Protein AF-A0A075H5M7-F1 (afdb_monomer)

Structure (mmCIF, N/CA/C/O backbone):
data_AF-A0A075H5M7-F1
#
_entry.id   AF-A0A075H5M7-F1
#
loop_
_atom_site.group_PDB
_atom_site.id
_atom_site.type_symbol
_atom_site.label_atom_id
_atom_site.label_alt_id
_atom_site.label_comp_id
_atom_site.label_asym_id
_atom_site.label_entity_id
_atom_site.label_seq_id
_atom_site.pdbx_PDB_ins_code
_atom_site.Cartn_x
_atom_site.Cartn_y
_atom_site.Cartn_z
_atom_site.occupancy
_atom_site.B_iso_or_equiv
_atom_site.auth_seq_id
_atom_site.auth_comp_id
_atom_site.auth_asym_id
_atom_site.auth_atom_id
_atom_site.pdbx_PDB_model_num
ATOM 1 N N . MET A 1 1 ? 10.494 4.338 -20.794 1.00 68.56 1 MET A N 1
ATOM 2 C CA . MET A 1 1 ? 11.417 4.439 -19.646 1.00 68.56 1 MET A CA 1
ATOM 3 C C . MET A 1 1 ? 11.895 3.070 -19.159 1.00 68.56 1 MET A C 1
ATOM 5 O O . MET A 1 1 ? 13.095 2.882 -19.141 1.00 68.56 1 MET A O 1
ATOM 9 N N . VAL A 1 2 ? 11.029 2.088 -18.852 1.00 75.06 2 VAL A N 1
ATOM 10 C CA . VAL A 1 2 ? 11.493 0.697 -18.584 1.00 75.06 2 VAL A CA 1
ATOM 11 C C . VAL A 1 2 ? 11.646 -0.125 -19.873 1.00 75.06 2 VAL A C 1
ATOM 13 O O . VAL A 1 2 ? 12.665 -0.773 -20.071 1.00 75.06 2 VAL A O 1
ATOM 16 N N . LYS A 1 3 ? 10.699 0.004 -20.815 1.00 78.38 3 LYS A N 1
ATOM 17 C CA . LYS A 1 3 ? 10.726 -0.681 -22.128 1.00 78.38 3 LYS A CA 1
ATOM 18 C C . LYS A 1 3 ? 11.953 -0.371 -23.002 1.00 78.38 3 LYS A C 1
ATOM 20 O O . LYS A 1 3 ? 12.208 -1.078 -23.962 1.00 78.38 3 LYS A O 1
ATOM 25 N N . SER A 1 4 ? 12.677 0.707 -22.703 1.00 86.69 4 SER A N 1
ATOM 26 C CA . SER A 1 4 ? 13.911 1.094 -23.399 1.00 86.69 4 SER A CA 1
ATOM 27 C C . SER A 1 4 ? 15.150 0.351 -22.891 1.00 86.69 4 SER A C 1
ATOM 29 O O . SER A 1 4 ? 16.217 0.522 -23.464 1.00 86.69 4 SER A O 1
ATOM 31 N N . ILE A 1 5 ? 15.026 -0.425 -21.808 1.00 90.00 5 ILE A N 1
ATOM 32 C CA . ILE A 1 5 ? 16.120 -1.197 -21.208 1.00 90.00 5 ILE A CA 1
ATOM 33 C C . ILE A 1 5 ? 16.051 -2.647 -21.694 1.00 90.00 5 ILE A C 1
ATOM 35 O O . ILE A 1 5 ? 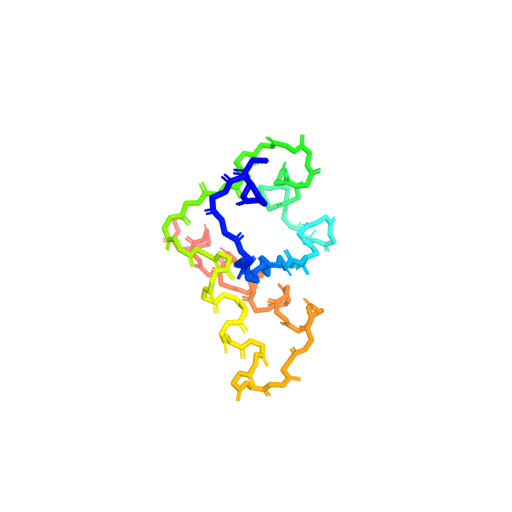17.024 -3.161 -22.232 1.00 90.00 5 ILE A O 1
ATOM 39 N N . SER A 1 6 ? 14.905 -3.302 -21.494 1.00 89.00 6 SER A N 1
ATOM 40 C CA . SER A 1 6 ? 14.618 -4.670 -21.938 1.00 89.00 6 SER A CA 1
ATOM 41 C C . SER A 1 6 ? 13.127 -4.976 -21.725 1.00 89.00 6 SER A C 1
ATOM 43 O O . SER A 1 6 ? 12.388 -4.147 -21.177 1.00 89.00 6 SER A O 1
ATOM 45 N N . ASP A 1 7 ? 12.685 -6.165 -22.129 1.00 91.38 7 ASP A N 1
ATOM 46 C CA . ASP A 1 7 ? 11.363 -6.695 -21.800 1.00 91.38 7 ASP A CA 1
ATOM 47 C C . ASP A 1 7 ? 11.320 -7.147 -20.332 1.00 91.38 7 ASP A C 1
ATOM 49 O O . ASP A 1 7 ? 11.593 -8.296 -19.985 1.00 91.38 7 ASP A O 1
ATOM 53 N N . ILE A 1 8 ? 11.069 -6.185 -19.443 1.00 92.31 8 ILE A N 1
ATOM 54 C CA . ILE A 1 8 ? 11.033 -6.382 -17.993 1.00 92.31 8 ILE A CA 1
ATOM 55 C C . ILE A 1 8 ? 9.590 -6.188 -17.517 1.00 92.31 8 ILE A C 1
ATOM 57 O O . ILE A 1 8 ? 9.016 -5.117 -17.756 1.00 92.31 8 ILE A O 1
ATOM 61 N N . PRO A 1 9 ? 8.995 -7.166 -16.807 1.00 88.81 9 PRO A N 1
ATOM 62 C CA . PRO A 1 9 ? 7.653 -7.018 -16.270 1.00 88.81 9 PRO A CA 1
ATOM 63 C C . PRO A 1 9 ? 7.621 -5.915 -15.209 1.00 88.81 9 PRO A C 1
ATOM 65 O O . PRO A 1 9 ? 8.407 -5.907 -14.261 1.00 88.81 9 PRO A O 1
ATOM 68 N N . VAL A 1 10 ? 6.674 -4.991 -15.358 1.00 91.06 10 VAL A N 1
ATOM 69 C CA . VAL A 1 10 ? 6.416 -3.923 -14.389 1.00 91.06 10 VAL A CA 1
ATOM 70 C C . VAL A 1 10 ? 5.113 -4.236 -13.676 1.00 91.06 10 VAL A C 1
ATOM 72 O O . VAL A 1 10 ? 4.054 -4.300 -14.297 1.00 91.06 10 VAL A O 1
ATOM 75 N N . LEU A 1 11 ? 5.201 -4.419 -12.364 1.00 92.12 11 LEU A N 1
ATOM 76 C CA . LEU A 1 11 ? 4.051 -4.644 -11.501 1.00 92.12 11 LEU A CA 1
AT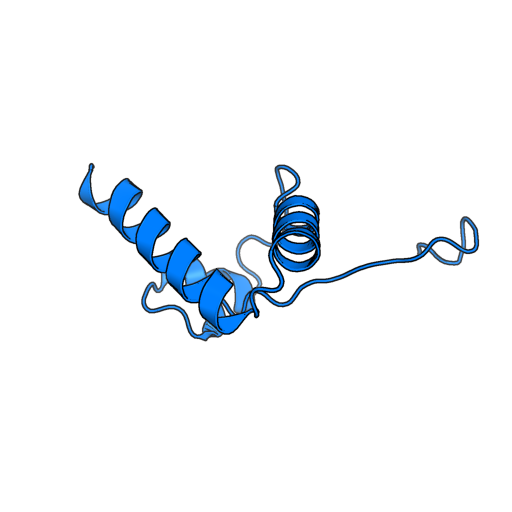OM 77 C C . LEU A 1 11 ? 3.741 -3.363 -10.732 1.00 92.12 11 LEU A C 1
ATOM 79 O O . LEU A 1 11 ? 4.642 -2.679 -10.251 1.00 92.12 11 LEU A O 1
ATOM 83 N N . SER A 1 12 ? 2.456 -3.058 -10.602 1.00 91.94 12 SER A N 1
ATOM 84 C CA . SER A 1 12 ? 1.957 -1.947 -9.798 1.00 91.94 12 SER A CA 1
ATOM 85 C C . SER A 1 12 ? 0.803 -2.433 -8.932 1.00 91.94 12 SER A C 1
ATOM 87 O O . SER A 1 12 ? 0.120 -3.401 -9.272 1.00 91.94 12 SER A O 1
ATOM 89 N N . ILE A 1 13 ? 0.601 -1.769 -7.800 1.00 91.38 13 ILE A N 1
ATOM 90 C CA . ILE A 1 13 ? -0.442 -2.090 -6.837 1.00 91.38 13 ILE A CA 1
ATOM 91 C C . ILE A 1 13 ? -1.208 -0.828 -6.473 1.00 91.38 13 ILE A C 1
ATOM 93 O O . ILE A 1 13 ? -0.608 0.192 -6.145 1.00 91.38 13 ILE A O 1
ATOM 97 N N . ASN A 1 14 ? -2.539 -0.919 -6.492 1.00 93.44 14 ASN A N 1
ATOM 98 C CA . ASN A 1 14 ? -3.397 0.079 -5.869 1.00 93.44 14 ASN A CA 1
ATOM 99 C C . ASN A 1 14 ? -3.838 -0.420 -4.472 1.00 93.44 14 ASN A C 1
ATOM 101 O O . ASN A 1 14 ? -4.698 -1.308 -4.390 1.00 93.44 14 ASN A O 1
ATOM 105 N N . PRO A 1 15 ? -3.270 0.124 -3.378 1.00 92.81 15 PRO A N 1
ATOM 106 C CA . PRO A 1 15 ? -3.681 -0.181 -2.004 1.00 92.81 15 PRO A CA 1
ATOM 107 C C . PRO A 1 15 ? -4.990 0.499 -1.569 1.00 92.81 15 PRO A C 1
ATOM 109 O O . PRO A 1 15 ? -5.451 0.234 -0.462 1.00 92.81 15 PRO A O 1
ATOM 112 N N . ARG A 1 16 ? -5.599 1.337 -2.421 1.00 95.00 16 ARG A N 1
ATOM 113 C CA . ARG A 1 16 ? -6.846 2.079 -2.173 1.00 95.00 16 ARG A CA 1
ATOM 114 C C . ARG A 1 16 ? -6.773 3.066 -1.006 1.00 95.00 16 ARG A C 1
ATOM 116 O O . ARG A 1 16 ? -7.722 3.196 -0.237 1.00 95.00 16 ARG A O 1
ATOM 123 N N . LEU A 1 17 ? -5.646 3.756 -0.840 1.00 94.81 17 LEU A N 1
ATOM 124 C CA . LEU A 1 17 ? -5.468 4.699 0.274 1.00 94.81 17 LEU A CA 1
ATOM 125 C C . LEU A 1 17 ? -6.448 5.879 0.221 1.00 94.81 17 LEU A C 1
ATOM 127 O O . LEU A 1 17 ? -6.738 6.467 1.259 1.00 94.81 17 LEU A O 1
ATOM 131 N N . GLU A 1 18 ? -7.014 6.178 -0.949 1.00 94.69 18 GLU A N 1
ATOM 132 C CA . GLU A 1 18 ? -8.105 7.139 -1.136 1.00 94.69 18 GLU A CA 1
ATOM 133 C C . GLU A 1 18 ? -9.339 6.813 -0.282 1.00 94.69 18 GLU A C 1
ATOM 135 O O . GLU A 1 18 ? -10.040 7.729 0.146 1.00 94.69 18 GLU A O 1
ATOM 140 N N . ASP A 1 19 ? -9.557 5.530 0.017 1.00 96.62 19 ASP A N 1
ATOM 141 C CA . ASP A 1 19 ? -10.679 5.035 0.815 1.00 96.62 19 ASP A CA 1
ATOM 142 C C . ASP A 1 19 ? -10.333 4.905 2.313 1.00 96.62 19 ASP A C 1
ATOM 144 O O . ASP A 1 19 ? -11.168 4.460 3.106 1.00 96.62 19 ASP A O 1
ATOM 148 N N . SER A 1 20 ? -9.101 5.240 2.720 1.00 96.19 20 SER A N 1
ATOM 149 C CA . SER A 1 20 ? -8.672 5.167 4.122 1.00 96.19 20 SER A CA 1
ATOM 150 C C . SER A 1 20 ? -9.511 6.088 5.004 1.00 96.19 20 SER A C 1
ATOM 152 O O . SER A 1 20 ? -9.972 7.144 4.568 1.00 96.19 20 SER A O 1
ATOM 154 N N . LYS A 1 21 ? -9.640 5.744 6.289 1.00 95.31 21 LYS A N 1
ATOM 155 C CA . LYS A 1 21 ? -10.238 6.619 7.311 1.00 95.31 21 LYS A CA 1
ATOM 156 C C . LYS A 1 21 ? -9.337 7.789 7.714 1.00 95.31 21 LYS A C 1
ATOM 158 O O . LYS A 1 21 ? -9.853 8.781 8.230 1.00 95.31 21 LYS A O 1
ATOM 163 N N . PHE A 1 22 ? -8.038 7.725 7.428 1.00 94.44 22 PHE A N 1
ATOM 164 C CA . PHE A 1 22 ? -7.053 8.712 7.868 1.00 94.44 22 PHE A CA 1
ATOM 165 C C . PHE A 1 22 ? -6.661 9.675 6.744 1.00 94.44 22 PHE A C 1
ATOM 167 O O . PHE A 1 22 ? -6.234 9.251 5.670 1.00 94.44 22 PHE A O 1
ATOM 174 N N . ASP A 1 23 ? -6.732 10.984 7.008 1.00 92.44 23 ASP A N 1
ATOM 175 C CA . ASP A 1 23 ? -6.334 12.015 6.037 1.00 92.44 23 ASP A CA 1
ATOM 176 C C . ASP A 1 23 ? -4.879 11.879 5.584 1.00 92.44 23 ASP A C 1
ATOM 178 O O . ASP A 1 23 ? -4.588 12.039 4.398 1.00 92.44 23 ASP A O 1
ATOM 182 N N . GLY A 1 24 ? -3.977 11.520 6.505 1.00 91.00 24 GLY A N 1
ATOM 183 C CA . GLY A 1 24 ? -2.560 11.319 6.199 1.00 91.00 24 GLY A CA 1
ATOM 184 C C . GLY A 1 24 ? -2.314 10.212 5.171 1.00 91.00 24 GLY A C 1
ATOM 185 O O . GLY A 1 24 ? -1.410 10.336 4.350 1.00 91.00 24 GLY A O 1
ATOM 186 N N . LEU A 1 25 ? -3.146 9.166 5.161 1.00 93.50 25 LEU A N 1
ATOM 187 C CA . LEU A 1 25 ? -3.081 8.100 4.159 1.00 93.50 25 LEU A CA 1
ATOM 188 C C . LEU A 1 25 ? -3.763 8.516 2.851 1.00 93.50 25 LEU A C 1
ATOM 190 O O . LEU A 1 25 ? -3.186 8.328 1.782 1.00 93.50 25 LEU A O 1
ATOM 194 N N . ARG A 1 26 ? -4.932 9.172 2.913 1.00 94.31 26 ARG A N 1
ATOM 195 C CA . ARG A 1 26 ? -5.622 9.698 1.716 1.00 94.31 26 ARG A CA 1
ATOM 196 C C . ARG A 1 26 ? -4.776 10.699 0.922 1.00 94.31 26 ARG A C 1
ATOM 198 O O . ARG A 1 26 ? -4.975 10.855 -0.282 1.00 94.31 26 ARG A O 1
ATOM 205 N N . ALA A 1 27 ? -3.836 11.386 1.572 1.00 91.12 27 ALA A N 1
ATOM 206 C CA . ALA A 1 27 ? -2.929 12.329 0.923 1.00 91.12 27 ALA A CA 1
ATOM 207 C C . ALA A 1 27 ? -2.055 11.679 -0.174 1.00 91.12 27 ALA A C 1
ATOM 209 O O . ALA A 1 27 ? -1.757 12.341 -1.173 1.00 91.12 27 ALA A O 1
ATOM 210 N N . TYR A 1 28 ? -1.741 10.381 -0.061 1.00 88.62 28 TYR A N 1
ATOM 211 C CA . TYR A 1 28 ? -0.960 9.627 -1.055 1.00 88.62 28 TYR A CA 1
ATOM 212 C C . TYR A 1 28 ? -1.643 9.611 -2.424 1.00 88.62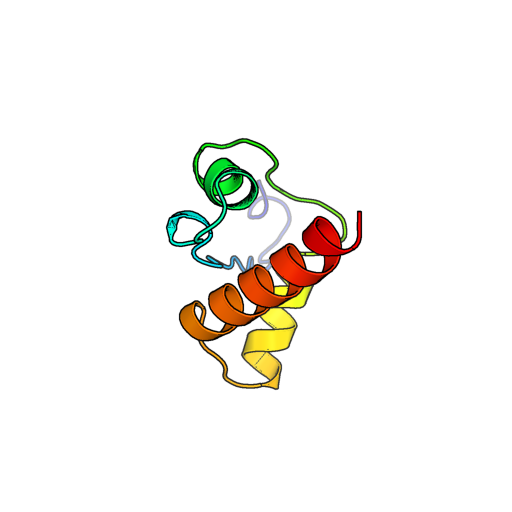 28 TYR A C 1
ATOM 214 O O . TYR A 1 28 ? -1.006 9.863 -3.449 1.00 88.62 28 TYR A O 1
ATOM 222 N N . SER A 1 29 ? -2.967 9.446 -2.452 1.00 81.94 29 SER A N 1
ATOM 223 C CA . SER A 1 29 ? -3.748 9.464 -3.695 1.00 81.94 29 SER A CA 1
ATOM 224 C C . SER A 1 29 ? -3.869 10.867 -4.310 1.00 81.94 29 SER A C 1
ATOM 226 O O . SER A 1 29 ? -4.242 11.002 -5.472 1.00 81.94 29 SER A O 1
ATOM 228 N N . LYS A 1 30 ? -3.513 11.924 -3.5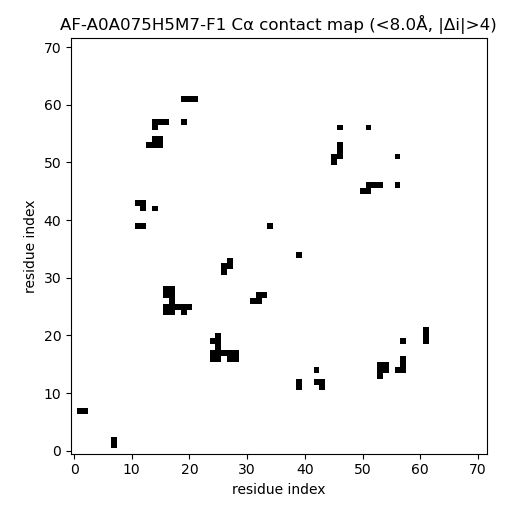64 1.00 80.62 30 LYS A N 1
ATOM 229 C CA . LYS A 1 30 ? -3.441 13.317 -4.044 1.00 80.62 30 LYS A CA 1
ATOM 230 C C . LYS A 1 30 ? -2.032 13.714 -4.509 1.00 80.62 30 LYS A C 1
ATOM 232 O O . LYS A 1 30 ? -1.796 14.878 -4.817 1.00 80.62 30 LYS A O 1
ATOM 237 N N . GLY A 1 31 ? -1.098 12.762 -4.559 1.00 74.31 31 GLY A N 1
ATOM 238 C CA . GLY A 1 31 ? 0.277 12.975 -5.013 1.00 74.31 31 GLY A CA 1
ATOM 239 C C . GLY A 1 31 ? 1.269 13.366 -3.913 1.00 74.31 31 GLY A C 1
ATOM 240 O O . GLY A 1 31 ? 2.431 13.626 -4.237 1.00 74.31 31 GLY A O 1
ATOM 241 N N . PHE A 1 32 ? 0.850 13.380 -2.641 1.00 64.94 32 PHE A N 1
ATOM 242 C CA . PHE A 1 32 ? 1.723 13.635 -1.492 1.00 64.94 32 PHE A CA 1
ATOM 243 C C . PHE A 1 32 ? 2.315 12.331 -0.966 1.00 64.94 32 PHE A C 1
ATOM 245 O O . PHE A 1 32 ? 1.573 11.508 -0.459 1.00 64.94 32 PHE A O 1
ATOM 252 N N . VAL A 1 33 ? 3.645 12.188 -1.010 1.00 61.34 33 VAL A N 1
ATOM 253 C CA . VAL A 1 33 ? 4.368 10.940 -0.696 1.00 61.34 33 VAL A CA 1
ATOM 254 C C . VAL A 1 33 ? 3.957 9.820 -1.656 1.00 61.34 33 VAL A C 1
ATOM 256 O O . VAL A 1 33 ? 2.827 9.353 -1.664 1.00 61.34 33 VAL A O 1
ATOM 259 N N . LYS A 1 34 ? 4.869 9.411 -2.541 1.00 63.25 34 LYS A N 1
ATOM 260 C CA . LYS A 1 34 ? 4.543 8.408 -3.566 1.00 63.25 34 LYS A CA 1
ATOM 261 C C . LYS A 1 34 ? 5.127 7.051 -3.212 1.00 63.25 34 LYS A C 1
ATOM 263 O O . LYS A 1 34 ? 4.389 6.084 -3.075 1.00 63.25 34 LYS A O 1
ATOM 268 N N . GLU A 1 35 ? 6.447 6.980 -3.049 1.00 63.75 35 GLU A N 1
ATOM 269 C CA . GLU A 1 35 ? 7.168 5.707 -2.984 1.00 63.75 35 GLU A CA 1
ATOM 270 C C . GLU A 1 35 ? 8.404 5.780 -2.072 1.00 63.75 35 GLU A C 1
ATOM 272 O O . GLU A 1 35 ? 8.965 6.853 -1.852 1.00 63.75 35 GLU A O 1
ATOM 277 N N . GLY A 1 36 ? 8.822 4.627 -1.538 1.00 75.94 36 GLY A N 1
ATOM 278 C CA . GLY A 1 36 ? 10.000 4.480 -0.678 1.00 75.94 36 GLY A CA 1
ATOM 279 C C . GLY A 1 36 ? 10.015 3.149 0.084 1.00 75.94 36 GLY A C 1
ATOM 280 O O . GLY A 1 36 ? 8.989 2.478 0.198 1.00 75.94 36 GLY A O 1
ATOM 281 N N . VAL A 1 37 ? 11.190 2.746 0.586 1.00 84.31 37 VAL A N 1
ATOM 282 C CA . VAL A 1 37 ? 11.398 1.592 1.500 1.00 84.31 37 VAL A CA 1
ATOM 283 C C . VAL A 1 37 ? 10.851 0.242 0.981 1.00 84.31 37 VAL A C 1
ATOM 285 O O . VAL A 1 37 ? 10.589 -0.678 1.746 1.00 84.31 37 VAL A O 1
ATOM 288 N N . GLY A 1 38 ? 10.645 0.095 -0.333 1.00 89.06 38 GLY A N 1
ATOM 289 C CA . GLY A 1 38 ? 10.116 -1.145 -0.917 1.00 89.06 38 GLY A CA 1
ATOM 290 C C . GLY A 1 38 ? 8.649 -1.449 -0.572 1.00 89.06 38 GLY A C 1
ATOM 291 O O . GLY A 1 38 ? 8.236 -2.611 -0.632 1.00 89.06 38 GLY A O 1
ATOM 292 N N . ALA A 1 39 ? 7.844 -0.432 -0.235 1.00 91.38 39 ALA A N 1
ATOM 293 C CA . ALA A 1 39 ? 6.441 -0.611 0.152 1.00 91.38 39 ALA A CA 1
ATOM 294 C C . ALA A 1 39 ? 5.601 -1.306 -0.939 1.00 91.38 39 ALA A C 1
ATOM 296 O O . ALA A 1 39 ? 4.899 -2.275 -0.654 1.00 91.38 39 ALA A O 1
ATOM 297 N N . GLY A 1 40 ? 5.715 -0.868 -2.200 1.00 92.62 40 GLY A N 1
ATOM 298 C CA . GLY A 1 40 ? 4.971 -1.447 -3.327 1.00 92.62 40 GLY A CA 1
ATOM 299 C C . GLY A 1 40 ? 5.248 -2.940 -3.524 1.00 92.62 40 GLY A C 1
ATOM 300 O O . GLY A 1 40 ? 4.318 -3.744 -3.569 1.00 92.62 40 GLY A O 1
ATOM 301 N N . GLY A 1 41 ? 6.528 -3.321 -3.554 1.00 94.25 41 GL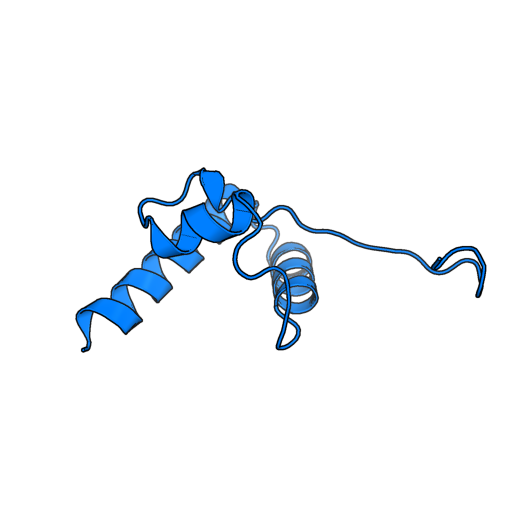Y A N 1
ATOM 302 C CA . GLY A 1 41 ? 6.945 -4.720 -3.690 1.00 94.25 41 GLY A CA 1
ATOM 303 C C . GLY A 1 41 ? 6.479 -5.591 -2.524 1.00 94.25 41 GLY A C 1
ATOM 304 O O . GLY A 1 41 ? 5.975 -6.690 -2.743 1.00 94.25 41 GLY A O 1
ATOM 305 N N . SER A 1 42 ? 6.562 -5.076 -1.295 1.00 95.12 42 SER A N 1
ATOM 306 C CA . SER A 1 42 ? 6.094 -5.785 -0.096 1.00 95.12 42 SER A CA 1
ATOM 307 C C . SER A 1 42 ? 4.582 -6.019 -0.117 1.00 95.12 42 SER A C 1
ATOM 309 O O . SER A 1 42 ? 4.117 -7.114 0.203 1.00 95.12 42 SER A O 1
ATOM 311 N N . MET A 1 43 ? 3.802 -5.020 -0.542 1.00 95.75 43 MET A N 1
ATOM 312 C CA . MET A 1 43 ? 2.352 -5.165 -0.684 1.00 95.75 43 MET A CA 1
ATOM 313 C C . MET A 1 43 ? 1.991 -6.181 -1.778 1.00 95.75 43 MET A C 1
ATOM 315 O O . MET A 1 43 ? 1.146 -7.044 -1.540 1.00 95.75 43 MET A O 1
ATOM 319 N N . ILE A 1 44 ? 2.666 -6.137 -2.934 1.00 95.81 44 ILE A N 1
ATOM 320 C CA . ILE A 1 44 ? 2.488 -7.125 -4.012 1.00 95.81 44 ILE A CA 1
ATOM 321 C C . ILE A 1 44 ? 2.801 -8.535 -3.498 1.00 95.81 44 ILE A C 1
ATOM 323 O O . ILE A 1 44 ? 1.980 -9.438 -3.647 1.00 95.81 44 ILE A O 1
ATOM 327 N N . ALA A 1 45 ? 3.949 -8.722 -2.842 1.00 96.12 45 ALA A N 1
ATOM 328 C CA . ALA A 1 45 ? 4.355 -10.013 -2.295 1.00 96.12 45 ALA A CA 1
ATOM 329 C C . ALA A 1 45 ? 3.345 -10.549 -1.267 1.00 96.12 45 ALA A C 1
ATOM 331 O O . ALA A 1 45 ? 3.014 -11.732 -1.292 1.00 96.12 45 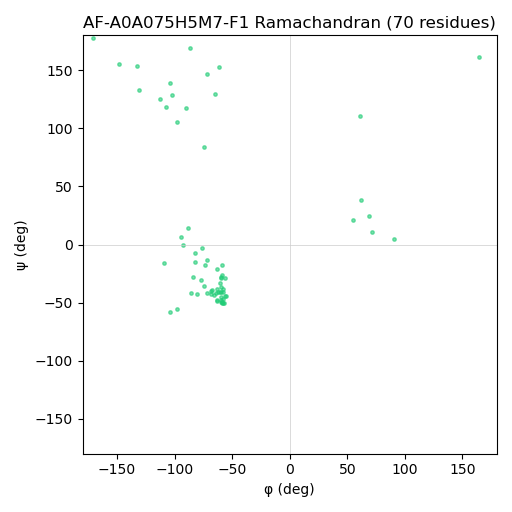ALA A O 1
ATOM 332 N N . SER A 1 46 ? 2.815 -9.682 -0.399 1.00 95.88 46 SER A N 1
ATOM 333 C CA . SER A 1 46 ? 1.799 -10.047 0.593 1.00 95.88 46 SER A CA 1
ATOM 334 C C . SER A 1 46 ? 0.500 -10.524 -0.059 1.00 95.88 46 SER A C 1
ATOM 336 O O . SER A 1 46 ? 0.005 -11.600 0.286 1.00 95.88 46 SER A O 1
ATOM 338 N N . ILE A 1 47 ? -0.020 -9.783 -1.045 1.00 95.94 47 ILE A N 1
ATOM 339 C CA . ILE A 1 47 ? -1.224 -10.177 -1.793 1.00 95.94 47 ILE A CA 1
ATOM 340 C C . ILE A 1 47 ? -1.004 -11.516 -2.500 1.00 95.94 47 ILE A C 1
ATOM 342 O O . ILE A 1 47 ? -1.821 -12.420 -2.353 1.00 95.94 47 ILE A O 1
ATOM 346 N N . LEU A 1 48 ? 0.123 -11.683 -3.199 1.00 96.06 48 LEU A N 1
ATOM 347 C CA . LEU A 1 48 ? 0.440 -12.930 -3.901 1.00 96.06 48 LEU A CA 1
ATOM 348 C C . LEU A 1 48 ? 0.588 -14.120 -2.944 1.00 96.06 48 LEU A C 1
ATOM 350 O O . LEU A 1 48 ? 0.153 -15.224 -3.258 1.00 96.06 48 LEU A O 1
ATOM 354 N N . LYS A 1 49 ? 1.187 -13.908 -1.767 1.00 97.38 49 LYS A N 1
ATOM 355 C CA . LYS A 1 49 ? 1.420 -14.971 -0.782 1.00 97.38 49 LYS A CA 1
ATOM 356 C C . LYS A 1 49 ? 0.151 -15.387 -0.041 1.00 97.38 49 LYS A C 1
ATOM 358 O O . LYS A 1 49 ? 0.027 -16.553 0.326 1.00 97.38 49 LYS A O 1
ATOM 363 N N . THR A 1 50 ? -0.739 -14.439 0.244 1.00 97.12 50 THR A N 1
ATOM 364 C CA . THR A 1 50 ? -1.878 -14.643 1.157 1.00 97.12 50 THR A CA 1
ATOM 365 C C . THR A 1 50 ? -3.231 -14.692 0.453 1.00 97.12 50 THR A C 1
ATOM 367 O O . THR A 1 50 ? -4.206 -15.133 1.056 1.00 97.12 50 THR A O 1
ATOM 370 N N . GLY A 1 51 ? -3.313 -14.237 -0.799 1.00 96.62 51 GLY A N 1
ATOM 371 C CA . GLY A 1 51 ? -4.560 -14.149 -1.558 1.00 96.62 51 GLY A CA 1
ATOM 372 C C . GLY A 1 51 ? -5.515 -13.050 -1.079 1.00 96.62 51 GLY A C 1
ATOM 373 O O . GLY A 1 51 ? -6.673 -13.039 -1.491 1.00 96.62 51 GLY A O 1
ATOM 374 N N . ILE A 1 52 ? -5.075 -12.139 -0.201 1.00 96.44 52 ILE A N 1
ATOM 375 C CA . ILE A 1 52 ? -5.918 -11.024 0.252 1.00 96.44 52 ILE A CA 1
ATOM 376 C C . ILE A 1 52 ? -6.102 -9.987 -0.857 1.00 96.44 52 ILE A C 1
ATOM 378 O O . ILE A 1 52 ? -5.191 -9.722 -1.635 1.00 96.44 52 ILE A O 1
ATOM 382 N N . ASP A 1 53 ? -7.267 -9.346 -0.895 1.00 95.62 53 ASP A N 1
ATOM 383 C CA . ASP A 1 53 ? -7.535 -8.256 -1.830 1.00 95.62 53 ASP A CA 1
ATOM 384 C C . ASP A 1 53 ? -7.074 -6.888 -1.287 1.00 95.62 53 ASP A C 1
ATOM 386 O O . ASP A 1 53 ? -6.763 -6.718 -0.101 1.00 95.62 53 ASP A O 1
ATOM 390 N N . SER A 1 54 ? -7.073 -5.866 -2.151 1.00 94.69 54 SER A N 1
ATOM 391 C CA . SER A 1 54 ? -6.700 -4.498 -1.760 1.00 94.69 54 SER A CA 1
ATOM 392 C C . SER A 1 54 ? -7.595 -3.919 -0.659 1.00 94.69 54 SER A C 1
ATOM 394 O O . SER A 1 54 ? -7.137 -3.096 0.128 1.00 94.69 54 SER A O 1
ATOM 396 N N . LYS A 1 55 ? -8.864 -4.343 -0.552 1.00 96.31 55 LYS A N 1
ATOM 397 C CA . LYS A 1 55 ? -9.765 -3.876 0.517 1.00 96.31 55 LYS A CA 1
ATOM 398 C C . LYS A 1 55 ? -9.318 -4.405 1.877 1.00 96.31 55 LYS A C 1
ATOM 400 O O . LYS A 1 55 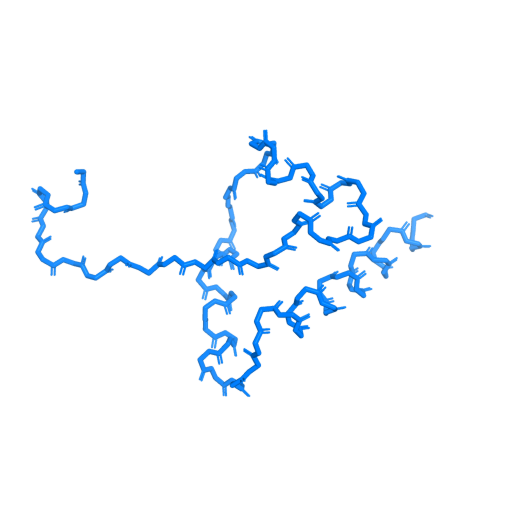? -9.346 -3.679 2.871 1.00 96.31 55 LYS A O 1
ATOM 405 N N . LYS A 1 56 ? -8.930 -5.679 1.947 1.00 97.62 56 LYS A N 1
ATOM 406 C CA . LYS A 1 56 ? -8.393 -6.287 3.163 1.00 97.62 56 LYS A CA 1
ATOM 407 C C . LYS A 1 56 ? -7.028 -5.701 3.508 1.00 97.62 56 LYS A C 1
ATOM 409 O O . LYS A 1 56 ? -6.799 -5.431 4.686 1.00 97.62 56 LYS A O 1
ATOM 414 N N . LEU A 1 57 ? -6.178 -5.454 2.510 1.00 97.25 57 LEU A N 1
ATOM 415 C CA . LEU A 1 57 ? -4.900 -4.766 2.690 1.00 97.25 57 LEU A CA 1
ATOM 416 C C . LEU A 1 57 ? -5.094 -3.375 3.311 1.00 97.25 57 LEU A C 1
ATOM 418 O O . LEU A 1 57 ? -4.500 -3.098 4.349 1.00 97.25 57 LEU A O 1
ATOM 422 N N . LEU A 1 58 ? -5.988 -2.548 2.758 1.00 97.38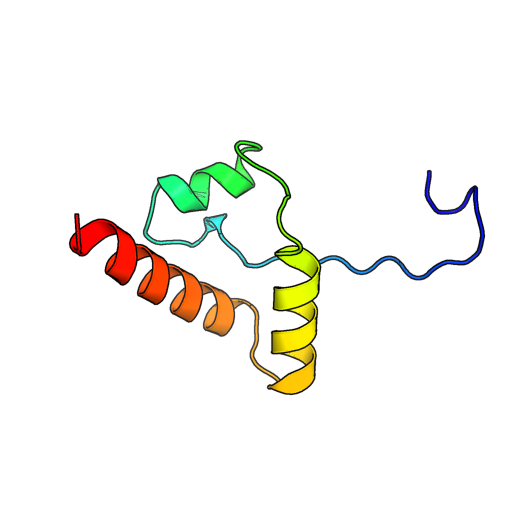 58 LEU A N 1
ATOM 423 C CA . LEU A 1 58 ? -6.309 -1.225 3.304 1.00 97.38 58 LEU A CA 1
ATOM 424 C C . LEU A 1 58 ? -6.746 -1.296 4.772 1.00 97.38 58 LEU A C 1
ATOM 426 O O . LEU A 1 58 ? -6.262 -0.533 5.599 1.00 97.38 58 LEU A O 1
ATOM 430 N N . LYS A 1 59 ? -7.613 -2.254 5.129 1.00 97.69 59 LYS A N 1
ATOM 431 C CA . LYS A 1 59 ? -8.043 -2.448 6.526 1.00 97.69 59 LYS A CA 1
ATOM 432 C C . LYS A 1 59 ? -6.876 -2.758 7.469 1.00 97.69 59 LYS A C 1
ATOM 434 O O . LYS A 1 59 ? -6.919 -2.351 8.627 1.00 97.69 59 LYS A O 1
ATOM 439 N N . LEU A 1 60 ? -5.874 -3.511 7.009 1.00 97.12 60 LEU A N 1
ATOM 440 C CA . LEU A 1 60 ? -4.671 -3.800 7.796 1.00 97.12 60 LEU A CA 1
ATOM 441 C C . LEU A 1 60 ? -3.785 -2.558 7.924 1.00 97.12 60 LEU A C 1
ATOM 443 O O . LEU A 1 60 ? -3.314 -2.278 9.021 1.00 97.12 60 LEU A O 1
ATOM 447 N N . ILE A 1 61 ? -3.621 -1.794 6.842 1.00 96.12 61 ILE A N 1
ATOM 448 C CA . ILE A 1 61 ? -2.884 -0.525 6.854 1.00 96.12 61 ILE A CA 1
ATOM 449 C C . ILE A 1 61 ? -3.534 0.455 7.836 1.00 96.12 61 ILE A C 1
ATOM 451 O O . ILE A 1 61 ? -2.845 0.967 8.709 1.00 96.12 61 ILE A 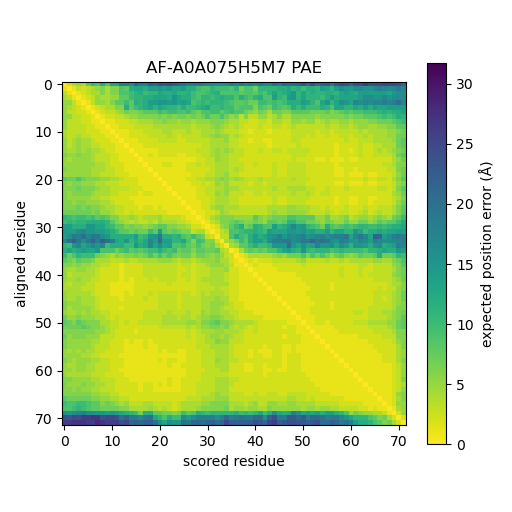O 1
ATOM 455 N N . ASP A 1 62 ? -4.851 0.657 7.762 1.00 96.62 62 ASP A N 1
ATOM 456 C CA . ASP A 1 62 ? -5.595 1.532 8.677 1.00 96.62 62 ASP A CA 1
ATOM 457 C C . ASP A 1 62 ? -5.429 1.096 10.142 1.00 96.62 62 ASP A C 1
ATOM 459 O O . ASP A 1 62 ? -5.258 1.930 11.033 1.00 96.62 62 ASP A O 1
ATOM 463 N N . LYS A 1 63 ? -5.454 -0.217 10.406 1.00 97.19 63 LYS A N 1
ATOM 464 C CA . LYS A 1 63 ? -5.232 -0.764 11.750 1.00 97.19 63 LYS A CA 1
ATOM 465 C C . LYS A 1 63 ? -3.826 -0.439 12.258 1.00 97.19 63 LYS A C 1
ATOM 467 O O . LYS A 1 63 ? -3.683 0.018 13.391 1.00 97.19 63 LYS A O 1
ATOM 472 N N . GLU A 1 64 ? -2.804 -0.678 11.442 1.00 95.62 64 GLU A N 1
ATOM 473 C CA . GLU A 1 64 ? -1.418 -0.402 11.822 1.00 95.62 64 GLU A CA 1
ATOM 474 C C . GLU A 1 64 ? -1.156 1.095 11.968 1.00 95.62 64 GLU A C 1
ATOM 476 O O . GLU A 1 64 ? -0.505 1.498 12.928 1.00 95.62 64 GLU A O 1
ATOM 481 N N . TYR A 1 65 ? -1.723 1.919 11.084 1.00 94.81 65 TYR A N 1
ATOM 482 C CA . TYR A 1 65 ? -1.648 3.372 11.170 1.00 94.81 65 TYR A CA 1
ATOM 483 C C . TYR A 1 65 ? -2.225 3.865 12.498 1.00 94.81 65 TYR A C 1
ATOM 485 O O . TYR A 1 65 ? -1.528 4.539 13.248 1.00 94.81 65 TYR A O 1
ATOM 493 N N . SER A 1 66 ? -3.436 3.420 12.856 1.00 95.62 66 SER A N 1
ATOM 494 C CA . SER A 1 66 ? -4.036 3.731 14.157 1.00 95.62 66 SER A CA 1
ATOM 495 C C . SER A 1 66 ? -3.139 3.311 15.321 1.00 95.62 66 SER A C 1
ATOM 497 O O . SER A 1 66 ? -2.962 4.079 16.262 1.00 95.62 66 SER A O 1
ATOM 499 N N . ARG A 1 67 ? -2.557 2.105 15.274 1.00 95.75 67 ARG A N 1
ATOM 500 C CA . ARG A 1 67 ? -1.690 1.596 16.345 1.00 95.75 67 ARG A CA 1
ATOM 501 C C . ARG A 1 67 ? -0.476 2.499 16.561 1.00 95.75 67 ARG A C 1
ATOM 503 O O . ARG A 1 67 ? -0.148 2.792 17.708 1.00 95.75 67 ARG A O 1
ATOM 510 N N . VAL A 1 68 ? 0.192 2.927 15.489 1.00 93.88 68 VAL A N 1
ATOM 511 C CA . VAL A 1 68 ? 1.414 3.740 15.607 1.00 93.88 68 VAL A CA 1
ATOM 512 C C . VAL A 1 68 ? 1.124 5.199 15.949 1.00 93.88 68 VAL A C 1
ATOM 514 O O . VAL A 1 68 ? 1.926 5.806 16.648 1.00 93.88 68 VAL A O 1
ATOM 517 N N . THR A 1 69 ? -0.015 5.754 15.522 1.00 90.19 69 THR A N 1
ATOM 518 C CA . THR A 1 69 ? -0.373 7.152 15.813 1.00 90.19 69 THR A CA 1
ATOM 519 C C . THR A 1 69 ? -1.030 7.345 17.175 1.00 90.19 69 THR A C 1
ATOM 521 O O . THR A 1 69 ? -0.924 8.421 17.741 1.00 90.19 69 THR A O 1
ATOM 524 N N . THR A 1 70 ? -1.722 6.335 17.714 1.00 80.56 70 THR A N 1
ATOM 525 C CA . THR A 1 70 ? -2.314 6.390 19.067 1.00 80.56 70 THR A CA 1
ATOM 526 C C . THR A 1 70 ? -1.294 6.071 20.166 1.00 80.56 70 THR A C 1
ATOM 528 O O . THR A 1 70 ? -1.549 6.338 21.332 1.00 80.56 70 THR A O 1
ATOM 531 N N . SER A 1 71 ? -0.136 5.507 19.810 1.00 60.41 71 SER A N 1
ATOM 532 C CA . SER A 1 71 ? 0.959 5.240 20.756 1.00 60.41 71 SER A CA 1
ATOM 533 C C . SER A 1 71 ? 1.934 6.422 20.903 1.00 60.41 71 SER A C 1
ATOM 535 O O . SER A 1 71 ? 3.039 6.221 21.408 1.00 60.41 71 SER A O 1
ATOM 537 N N . GLN A 1 72 ? 1.556 7.612 20.422 1.00 48.09 72 GLN A N 1
ATOM 538 C CA . GLN A 1 72 ? 2.301 8.865 20.582 1.00 48.09 72 GLN A CA 1
ATOM 539 C C . GLN A 1 72 ? 1.649 9.761 21.629 1.00 48.09 72 GLN A C 1
ATOM 541 O O . GLN A 1 72 ? 0.399 9.774 21.691 1.00 48.09 72 GLN A O 1
#

pLDDT: mean 89.24, std 10.78, range [48.09, 97.69]

Secondary structure (DSSP, 8-state):
--TTT-S---------GGG-S-HHHHGGGGTSS---TTHHHHHHHHHHHH---HHHHHHHHHHHHHHHHHT-

InterPro domains:
  IPR002805 Nicotinate-nucleotide-dimethylbenzimidazole phosphoribosyltransferase, archaeal type [PTHR38811] (2-70)
  IPR036087 Nicotinate-nucleotide-dimethylbenzimidazole phosphoribosyltransferase-like superfamily [G3DSA:3.40.50.10210] (1-71)

Sequence (72 aa):
MVKSISDIPVLSINPRLEDSKFDGLRAYSKGFVKEGVGAGGSMIASILKTGIDSKKLLKLIDKEYSRVTTSQ

Foldseek 3Di:
DVVVPDPDDDDFDDLPLCPAPDPVSVVCVVVPDPDDPCPGVVVVVCCVVPVDDSVVSSVVVNVVVCVVVVVD

Radius of gyration: 14.21 Å; Cα contacts (8 Å, |Δi|>4): 46; chains: 1; bounding box: 27×29×44 Å

Mean predicted aligned error: 5.05 Å

Organism: NCBI:txid1456134

Solvent-accessible surface area (backbone atoms only — not comparable to full-atom values): 4569 Å² total; per-residue (Å²): 122,64,77,78,77,45,100,66,93,84,87,88,79,75,53,55,39,66,75,46,93,45,69,81,49,27,35,34,71,75,70,48,70,88,83,63,96,57,51,67,61,51,51,51,51,48,30,73,73,69,70,53,52,46,71,58,49,34,56,51,50,54,50,52,50,50,55,63,62,69,73,104